Protein AF-A0A4Q5SHJ2-F1 (afdb_monomer)

Secondary structure (DSSP, 8-state):
-----------------------S----TTSSHHHHHHHIIIIIHHHHHHTT--HHHHHHHGGG----HHHHHHHHT-TTSS-PPPPPSHHHHHHHS-HHHHT-

Solvent-accessible surface area (backbone atoms only — not comparable to full-atom values): 7149 Å² total; per-residue (Å²): 136,84,83,90,84,88,85,82,89,76,89,73,90,73,81,92,78,86,92,82,87,82,85,82,71,78,75,72,76,44,85,44,54,69,34,32,56,52,41,53,71,41,67,49,42,58,49,39,47,76,75,65,49,52,67,70,56,49,70,66,47,57,82,74,64,73,71,56,70,66,59,56,52,55,58,74,66,45,87,77,84,58,94,67,80,83,75,76,60,67,72,55,46,60,76,67,72,35,71,78,65,72,76,109

pLDDT: mean 79.84, std 21.02, range [37.5, 98.62]

Foldseek 3Di:
DDDDDDDDDDDDDPDDDDPPPDPPDPPPQQPAFVSLLVCLVPVVLVVCVVVPNDPVNSVVPSVVDTRDVVVVVVVVVDPPPDPDDDDDCPVVCPVQVDPVNVVD

Radius of gyration: 30.18 Å; Cα contacts (8 Å, |Δi|>4): 29; chains: 1; bounding box: 35×101×58 Å

Structure (mmCIF, N/CA/C/O backbone):
data_AF-A0A4Q5SHJ2-F1
#
_entry.id   AF-A0A4Q5SHJ2-F1
#
loop_
_atom_site.group_PDB
_atom_site.id
_atom_site.type_symbol
_atom_site.label_atom_id
_atom_site.label_alt_id
_atom_site.label_comp_id
_atom_site.label_asym_id
_atom_site.label_entity_id
_atom_site.label_seq_id
_atom_site.pdbx_PDB_ins_code
_atom_site.Cartn_x
_atom_site.Cartn_y
_atom_site.Cartn_z
_atom_site.occupancy
_atom_site.B_iso_or_equiv
_atom_site.auth_seq_id
_atom_site.auth_comp_id
_atom_site.auth_asym_id
_atom_site.auth_atom_id
_atom_site.pdbx_PDB_model_num
ATOM 1 N N . MET A 1 1 ? 0.780 70.502 31.469 1.00 39.50 1 MET A N 1
ATOM 2 C CA . MET A 1 1 ? -0.110 71.621 31.089 1.00 39.50 1 MET A CA 1
ATOM 3 C C . MET A 1 1 ? 0.115 71.916 29.608 1.00 39.50 1 MET A C 1
ATOM 5 O O . MET A 1 1 ? 1.257 72.163 29.258 1.00 39.50 1 MET A O 1
ATOM 9 N N . ARG A 1 2 ? -0.959 71.889 28.793 1.00 42.91 2 ARG A N 1
ATOM 10 C CA . ARG A 1 2 ? -1.054 72.279 27.358 1.00 42.91 2 ARG A CA 1
ATOM 11 C C . ARG A 1 2 ? -0.483 71.248 26.356 1.00 42.91 2 ARG A C 1
ATOM 13 O O . ARG A 1 2 ? 0.720 71.084 26.254 1.00 42.91 2 ARG A O 1
ATOM 20 N N . SER A 1 3 ? -1.330 70.373 25.794 1.00 37.50 3 SER A N 1
ATOM 21 C CA . SER A 1 3 ? -2.214 70.565 24.608 1.00 37.50 3 SER A CA 1
ATOM 22 C C . SER A 1 3 ? -1.425 70.440 23.297 1.00 37.50 3 SER A C 1
ATOM 24 O O . SER A 1 3 ? -0.620 71.306 22.991 1.00 37.50 3 SER A O 1
ATOM 26 N N . PHE A 1 4 ? -1.493 69.311 22.585 1.00 49.59 4 PHE A N 1
ATOM 27 C CA . PHE A 1 4 ? -2.494 68.950 21.559 1.00 49.59 4 PHE A CA 1
ATOM 28 C C . PHE A 1 4 ? -2.580 69.953 20.400 1.00 49.59 4 PHE A C 1
ATOM 30 O O . PHE A 1 4 ? -3.081 71.062 20.588 1.00 49.59 4 PHE A O 1
ATOM 37 N N . LYS A 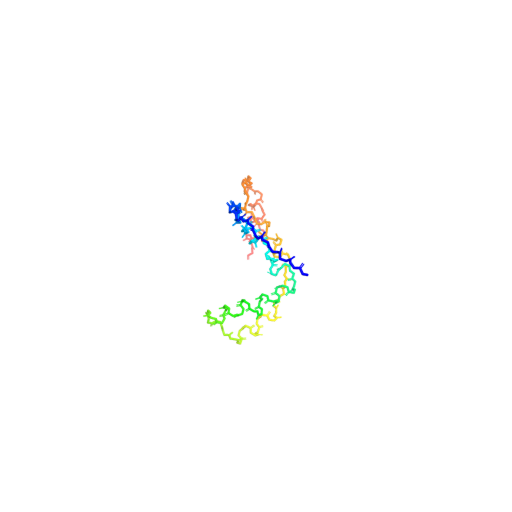1 5 ? -2.175 69.511 19.199 1.00 39.72 5 LYS A N 1
ATOM 38 C CA . LYS A 1 5 ? -2.918 69.719 17.945 1.00 39.72 5 LYS A CA 1
ATOM 39 C C . LYS A 1 5 ? -2.410 68.781 16.839 1.00 39.72 5 LYS A C 1
ATOM 41 O O . LYS A 1 5 ? -1.281 68.873 16.377 1.00 39.72 5 LYS A O 1
ATOM 46 N N . SER A 1 6 ? -3.304 67.865 16.471 1.00 42.38 6 SER A N 1
ATOM 47 C CA . SER A 1 6 ? -3.306 67.003 15.285 1.00 42.38 6 SER A CA 1
ATOM 48 C C . SER A 1 6 ? -3.148 67.802 13.992 1.00 42.38 6 SER A C 1
ATOM 50 O O . SER A 1 6 ? -3.667 68.918 13.922 1.00 42.38 6 SER A O 1
ATOM 52 N N . SER A 1 7 ? -2.558 67.198 12.951 1.00 40.03 7 SER A N 1
ATOM 53 C CA . SER A 1 7 ? -3.120 67.320 11.601 1.00 40.03 7 SER A CA 1
ATOM 54 C C . SER A 1 7 ? -2.543 66.341 10.574 1.00 40.03 7 SER A C 1
ATOM 56 O O . SER A 1 7 ? -1.358 66.343 10.269 1.00 40.03 7 SER A O 1
ATOM 58 N N . ILE A 1 8 ? -3.493 65.636 9.956 1.00 54.88 8 ILE A N 1
ATOM 59 C CA . ILE A 1 8 ? -3.557 65.268 8.536 1.00 54.88 8 ILE A CA 1
ATOM 60 C C . ILE A 1 8 ? -3.034 63.878 8.151 1.00 54.88 8 ILE A C 1
ATOM 62 O O . ILE A 1 8 ? -1.864 63.609 7.898 1.00 54.88 8 ILE A O 1
ATOM 66 N N . ARG A 1 9 ? -4.047 63.021 8.007 1.00 47.31 9 ARG A N 1
ATOM 67 C CA . ARG A 1 9 ? -4.119 61.802 7.210 1.00 47.31 9 ARG A CA 1
ATOM 68 C C . ARG A 1 9 ? -3.468 61.988 5.835 1.00 47.31 9 ARG A C 1
ATOM 70 O O . ARG A 1 9 ? -3.915 62.823 5.052 1.00 47.31 9 ARG A O 1
ATOM 77 N N . ARG A 1 10 ? -2.528 61.110 5.493 1.00 45.91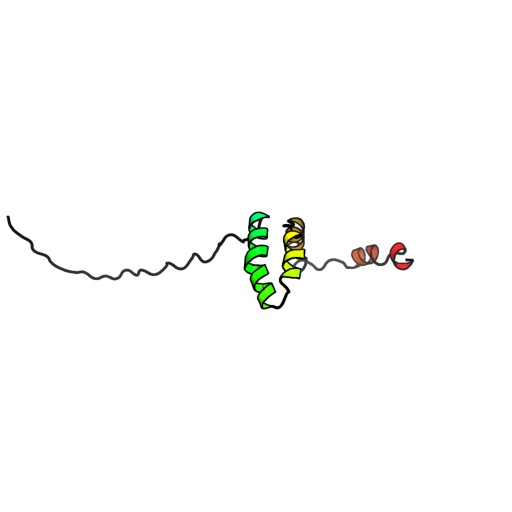 10 ARG A N 1
ATOM 78 C CA . ARG A 1 10 ? -2.276 60.714 4.104 1.00 45.91 10 ARG A CA 1
ATOM 79 C C . ARG A 1 10 ? -2.463 59.209 3.996 1.00 45.91 10 ARG A C 1
ATOM 81 O O . ARG A 1 10 ? -1.596 58.425 4.357 1.00 45.91 10 ARG A O 1
ATOM 88 N N . PHE A 1 11 ? -3.654 58.847 3.533 1.00 46.44 11 PHE A N 1
ATOM 89 C CA . PHE A 1 11 ? -3.912 57.582 2.865 1.00 46.44 11 PHE A CA 1
ATOM 90 C C . PHE A 1 11 ? -3.012 57.516 1.630 1.00 46.44 11 PHE A C 1
ATOM 92 O O . PHE A 1 11 ? -3.223 58.273 0.687 1.00 46.44 11 PHE A O 1
ATOM 99 N N . VAL A 1 12 ? -2.048 56.603 1.624 1.00 46.75 12 VAL A N 1
ATOM 100 C CA . VAL A 1 12 ? -1.645 55.919 0.395 1.00 46.75 12 VAL A CA 1
ATOM 101 C C . VAL A 1 12 ? -1.596 54.441 0.740 1.00 46.75 12 VAL A C 1
ATOM 103 O O . VAL A 1 12 ? -0.710 53.966 1.445 1.00 46.75 12 VAL A O 1
ATOM 106 N N . LEU A 1 13 ? -2.644 53.760 0.286 1.00 45.53 13 LEU A N 1
ATOM 107 C CA . LEU A 1 13 ? -2.731 52.319 0.139 1.00 45.53 13 LEU A CA 1
ATOM 108 C C . LEU A 1 13 ? -1.493 51.826 -0.620 1.00 45.53 13 LEU A C 1
ATOM 110 O O . LEU A 1 13 ? -1.373 52.062 -1.819 1.00 45.53 13 LEU A O 1
ATOM 114 N N . VAL A 1 14 ? -0.592 51.134 0.070 1.00 46.56 14 VAL A N 1
ATOM 115 C CA . VAL A 1 14 ? 0.371 50.232 -0.567 1.00 46.56 14 VAL A CA 1
ATOM 116 C C . VAL A 1 14 ? -0.096 48.829 -0.212 1.00 46.56 14 VAL A C 1
ATOM 118 O O . VAL A 1 14 ? -0.235 48.486 0.961 1.00 46.56 14 VAL A O 1
ATOM 121 N N . GLY A 1 15 ? -0.479 48.091 -1.251 1.00 41.50 15 GLY A N 1
ATOM 122 C CA . GLY A 1 15 ? -1.310 46.899 -1.177 1.00 41.50 15 GLY A CA 1
ATOM 123 C C . GLY A 1 15 ? -0.734 45.792 -0.302 1.00 41.50 15 GLY A C 1
ATOM 124 O O . GLY A 1 15 ? 0.301 45.204 -0.599 1.00 41.50 15 GLY A O 1
ATOM 125 N N . THR A 1 16 ? -1.483 45.447 0.737 1.00 51.88 16 THR A N 1
ATOM 126 C CA . THR A 1 16 ? -1.459 44.132 1.373 1.00 51.88 16 THR A CA 1
ATOM 127 C C . THR A 1 16 ? -2.111 43.119 0.439 1.00 51.88 16 THR A C 1
ATOM 129 O O . THR A 1 16 ? -3.326 42.947 0.477 1.00 51.88 16 THR A O 1
ATOM 132 N N . ALA A 1 17 ? -1.325 42.464 -0.412 1.00 49.47 17 ALA A N 1
ATOM 133 C CA . ALA A 1 17 ? -1.739 41.236 -1.087 1.00 49.47 17 ALA A CA 1
ATOM 134 C C . ALA A 1 17 ? -0.528 40.529 -1.705 1.00 49.47 17 ALA A C 1
ATOM 136 O O . ALA A 1 17 ? -0.251 40.752 -2.871 1.00 49.47 17 ALA A O 1
ATOM 137 N N . VAL A 1 18 ? 0.168 39.690 -0.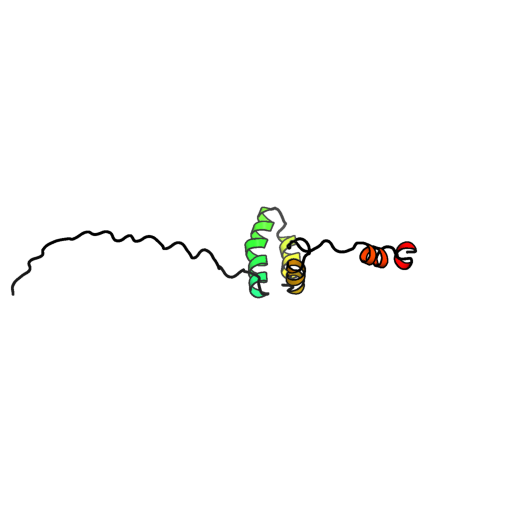928 1.00 49.25 18 VAL A N 1
ATOM 138 C CA . VAL A 1 18 ? 0.505 38.298 -1.298 1.00 49.25 18 VAL A CA 1
ATOM 139 C C . VAL A 1 18 ? 0.801 37.548 0.010 1.00 49.25 18 VAL A C 1
ATOM 141 O O . VAL A 1 18 ? 1.939 37.464 0.457 1.00 49.25 18 VAL A O 1
ATOM 144 N N . LEU A 1 19 ? -0.236 37.002 0.645 1.00 49.50 19 LEU A N 1
ATOM 145 C CA . LEU A 1 19 ? -0.096 35.883 1.580 1.00 49.50 19 LEU A CA 1
ATOM 146 C C . LEU A 1 19 ? -0.883 34.715 0.982 1.00 49.50 19 LEU A C 1
ATOM 148 O O . LEU A 1 19 ? -2.016 34.455 1.367 1.00 49.50 19 LEU A O 1
ATOM 152 N N . ALA A 1 20 ? -0.322 34.086 -0.050 1.00 52.00 20 ALA A N 1
ATOM 153 C CA . ALA A 1 20 ? -0.925 32.920 -0.693 1.00 52.00 20 ALA A CA 1
ATOM 154 C C . ALA A 1 20 ? 0.131 32.048 -1.391 1.00 52.00 20 ALA A C 1
ATOM 156 O O . ALA A 1 20 ? -0.016 31.704 -2.556 1.00 52.00 20 ALA A O 1
ATOM 157 N N . VAL A 1 21 ? 1.212 31.691 -0.691 1.00 50.44 21 VAL A N 1
ATOM 158 C CA . VAL A 1 21 ? 2.087 30.576 -1.100 1.00 50.44 21 VAL A CA 1
ATOM 159 C C . VAL A 1 21 ? 2.520 29.816 0.152 1.00 50.44 21 VAL A C 1
ATOM 161 O O . VAL A 1 21 ? 3.628 29.979 0.645 1.00 50.44 21 VAL A O 1
ATOM 164 N N . ALA A 1 22 ? 1.613 29.019 0.715 1.00 48.88 22 ALA A N 1
ATOM 165 C CA . ALA A 1 22 ? 1.950 28.035 1.748 1.00 48.88 22 ALA A CA 1
ATOM 166 C C . ALA A 1 22 ? 0.990 26.829 1.729 1.00 48.88 22 ALA A C 1
ATOM 168 O O . ALA A 1 22 ? 0.619 26.314 2.776 1.00 48.88 22 ALA A O 1
ATOM 169 N N . ILE A 1 23 ? 0.561 26.379 0.541 1.00 51.94 23 ILE A N 1
ATOM 170 C CA . ILE A 1 23 ? -0.154 25.089 0.393 1.00 51.94 23 ILE A CA 1
ATOM 171 C C . ILE A 1 23 ? 0.817 23.964 -0.035 1.00 51.94 23 ILE A C 1
ATOM 173 O O . ILE A 1 23 ? 0.432 22.812 -0.188 1.00 51.94 23 ILE A O 1
ATOM 177 N N . GLY A 1 24 ? 2.108 24.261 -0.208 1.00 49.91 24 GLY A N 1
ATOM 178 C CA . GLY A 1 24 ? 3.118 23.264 -0.562 1.00 49.91 24 GLY A CA 1
ATOM 179 C C . GLY A 1 24 ? 3.872 22.774 0.666 1.00 49.91 24 GLY A C 1
ATOM 180 O O . GLY A 1 24 ? 4.850 23.405 1.051 1.00 4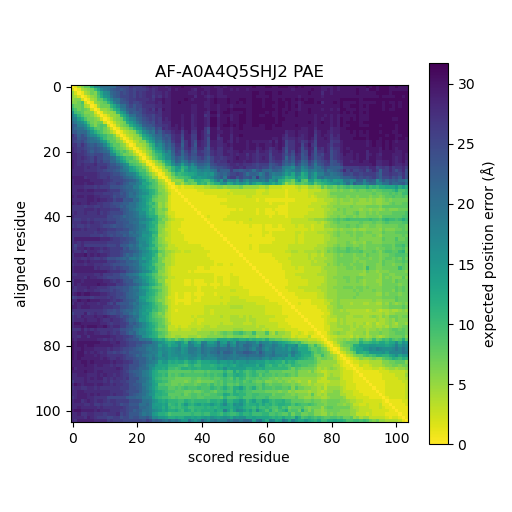9.91 24 GLY A O 1
ATOM 181 N N . GLY A 1 25 ? 3.446 21.656 1.257 1.00 50.97 25 GLY A N 1
ATOM 182 C CA . GLY A 1 25 ? 4.293 20.913 2.197 1.00 50.97 25 GLY A CA 1
ATOM 183 C C . GLY A 1 25 ? 3.709 20.656 3.579 1.00 50.97 25 GLY A C 1
ATOM 184 O O . GLY A 1 25 ? 4.455 20.690 4.555 1.00 50.97 25 GLY A O 1
ATOM 185 N N . ALA A 1 26 ? 2.418 20.321 3.693 1.00 56.78 26 ALA A N 1
ATOM 186 C CA . ALA A 1 26 ? 2.076 19.413 4.787 1.00 56.78 26 ALA A CA 1
ATOM 187 C C . ALA A 1 26 ? 2.991 18.180 4.630 1.00 56.78 26 ALA A C 1
ATOM 189 O O . ALA A 1 26 ? 3.086 17.667 3.507 1.00 56.78 26 ALA A O 1
ATOM 190 N N . PRO A 1 27 ? 3.728 17.755 5.675 1.00 54.56 27 PRO A N 1
ATOM 191 C CA . PRO A 1 27 ? 4.584 16.584 5.564 1.00 54.56 27 PRO A CA 1
ATOM 192 C C . PRO A 1 27 ? 3.715 15.435 5.069 1.00 54.56 27 PRO A C 1
ATOM 194 O O . PRO A 1 27 ? 2.609 15.240 5.577 1.00 54.56 27 PRO A O 1
ATOM 197 N N . ALA A 1 28 ? 4.174 14.727 4.037 1.00 60.25 28 ALA A N 1
ATOM 198 C CA . ALA A 1 28 ? 3.468 13.553 3.558 1.00 60.25 28 ALA A CA 1
ATOM 199 C C . ALA A 1 28 ? 3.308 12.597 4.749 1.00 60.25 28 ALA A C 1
ATOM 201 O O . ALA A 1 28 ? 4.280 12.055 5.274 1.00 60.25 28 ALA A O 1
ATOM 202 N N . VAL A 1 29 ? 2.079 12.470 5.238 1.00 59.09 29 VAL A N 1
ATOM 203 C CA . VAL A 1 29 ? 1.765 11.594 6.362 1.00 59.09 29 VAL A CA 1
ATOM 204 C C . VAL A 1 29 ? 1.884 10.173 5.816 1.00 59.09 29 VAL A C 1
ATOM 206 O O . VAL A 1 29 ? 1.324 9.893 4.759 1.00 59.09 29 VAL A O 1
ATOM 209 N N . ALA A 1 30 ? 2.660 9.324 6.494 1.00 63.75 30 ALA A N 1
ATOM 210 C CA . ALA A 1 30 ? 3.089 7.984 6.057 1.00 63.75 30 ALA A CA 1
ATOM 211 C C . ALA A 1 30 ? 4.374 7.882 5.207 1.00 63.75 30 ALA A C 1
ATOM 213 O O . ALA A 1 30 ? 4.502 6.955 4.413 1.00 63.75 30 ALA A O 1
ATOM 214 N N . GLN A 1 31 ? 5.360 8.773 5.380 1.00 76.88 31 GLN A N 1
ATOM 215 C CA . GLN A 1 31 ? 6.741 8.500 4.910 1.00 76.88 31 GLN A CA 1
ATOM 216 C C . GLN A 1 31 ? 7.557 7.627 5.883 1.00 76.88 31 GLN A C 1
ATOM 218 O O . GLN A 1 31 ? 8.700 7.272 5.597 1.00 76.88 31 GLN A O 1
ATOM 223 N N . ASP A 1 32 ? 6.978 7.295 7.032 1.00 87.50 32 ASP A N 1
ATOM 224 C CA . ASP A 1 32 ? 7.542 6.424 8.053 1.00 87.50 32 ASP A CA 1
ATOM 225 C C . ASP A 1 32 ? 6.425 5.613 8.732 1.00 87.50 32 ASP A C 1
ATOM 227 O O . ASP A 1 32 ? 5.231 5.821 8.483 1.00 87.50 32 ASP A O 1
ATOM 231 N N . GLU A 1 33 ? 6.815 4.672 9.594 1.00 94.25 33 GLU A N 1
ATOM 232 C CA . GLU A 1 33 ? 5.882 3.795 10.308 1.00 94.25 33 GLU A CA 1
ATOM 233 C C . GLU A 1 33 ? 4.865 4.585 11.148 1.00 94.25 33 GLU A C 1
ATOM 235 O O . GLU A 1 33 ? 3.677 4.276 11.130 1.00 94.25 33 GLU A O 1
ATOM 240 N N . ALA A 1 34 ? 5.288 5.640 11.849 1.00 93.81 34 ALA A N 1
ATOM 241 C CA . ALA A 1 34 ? 4.402 6.408 12.724 1.00 93.81 34 ALA A CA 1
ATOM 242 C C . ALA A 1 34 ? 3.313 7.151 11.931 1.00 93.81 34 ALA A C 1
ATOM 244 O O . ALA A 1 34 ? 2.130 7.127 12.294 1.00 93.81 34 ALA A O 1
ATOM 245 N N . GLY A 1 35 ? 3.694 7.777 10.817 1.00 92.81 35 GLY A N 1
ATOM 246 C CA . GLY A 1 35 ? 2.760 8.413 9.900 1.00 92.81 35 GLY A CA 1
ATOM 247 C C . GLY A 1 35 ? 1.823 7.401 9.241 1.00 92.81 35 GLY A C 1
ATOM 248 O O . GLY A 1 35 ? 0.634 7.680 9.091 1.00 92.81 35 GLY A O 1
ATOM 249 N N . PHE A 1 36 ? 2.332 6.213 8.902 1.00 95.88 36 PHE A N 1
ATOM 250 C CA . PHE A 1 36 ? 1.534 5.133 8.327 1.00 95.88 36 PHE A CA 1
ATOM 251 C C . PHE A 1 36 ? 0.472 4.641 9.310 1.00 95.88 36 PHE A C 1
ATOM 253 O O . PHE A 1 36 ? -0.709 4.618 8.967 1.00 95.88 36 PHE A O 1
ATOM 260 N N . GLN A 1 37 ? 0.858 4.359 10.556 1.00 96.31 37 GLN A N 1
ATOM 261 C CA . GLN A 1 37 ? -0.074 3.942 11.604 1.00 96.31 37 GLN A CA 1
ATOM 262 C C . GLN A 1 37 ? -1.133 5.010 11.895 1.00 96.31 37 GLN A C 1
ATOM 264 O O . GLN A 1 37 ? -2.308 4.687 12.076 1.00 96.31 37 GLN A O 1
ATOM 269 N N . THR A 1 38 ? -0.751 6.289 11.876 1.00 96.12 38 THR A N 1
ATOM 270 C CA . THR A 1 38 ? -1.698 7.406 12.021 1.00 96.12 38 THR A CA 1
ATOM 271 C C . THR A 1 38 ? -2.714 7.427 10.876 1.00 96.12 38 THR A C 1
ATOM 273 O O . THR A 1 38 ? -3.916 7.569 11.107 1.00 96.12 38 THR A O 1
ATOM 276 N N . TYR A 1 39 ? -2.248 7.249 9.638 1.00 95.75 39 TYR A N 1
ATOM 277 C CA . TYR A 1 39 ? -3.099 7.235 8.453 1.00 95.75 39 TYR A CA 1
ATOM 278 C C . TYR A 1 39 ? -4.079 6.052 8.442 1.00 95.75 39 TYR A C 1
ATOM 280 O O . TYR A 1 39 ? -5.277 6.253 8.212 1.00 95.75 39 TYR A O 1
ATOM 288 N N . ILE A 1 40 ? -3.603 4.829 8.710 1.00 96.81 40 ILE A N 1
ATOM 289 C CA . ILE A 1 40 ? -4.458 3.641 8.601 1.00 96.81 40 ILE A CA 1
ATOM 290 C C . ILE A 1 40 ? -5.511 3.572 9.710 1.00 96.81 40 ILE A C 1
ATOM 292 O O . ILE A 1 40 ? -6.631 3.141 9.450 1.00 96.81 40 ILE A O 1
ATOM 296 N N . ASN A 1 41 ? -5.187 4.028 10.925 1.00 96.56 41 ASN A N 1
ATOM 297 C CA . ASN A 1 41 ? -6.099 3.960 12.069 1.00 96.56 41 ASN A CA 1
ATOM 298 C C . ASN A 1 41 ? -7.078 5.142 12.148 1.00 96.56 41 ASN A C 1
ATOM 300 O O . ASN A 1 41 ? -8.093 5.029 12.833 1.00 96.56 41 ASN A O 1
ATOM 304 N N . GLY A 1 42 ? -6.799 6.248 11.452 1.00 96.38 42 GLY A N 1
ATOM 305 C CA . GLY A 1 42 ? -7.692 7.403 11.357 1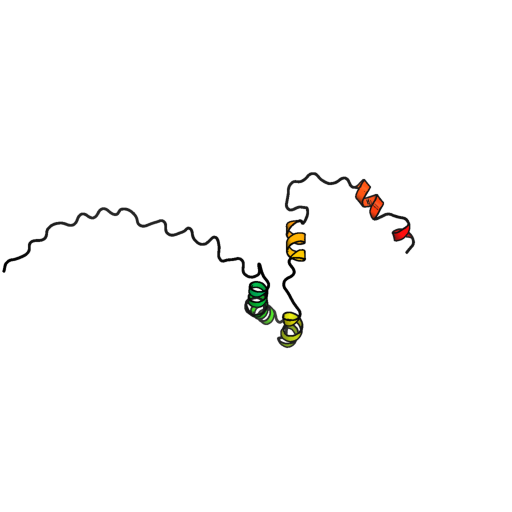.00 96.38 42 GLY A CA 1
ATOM 306 C C . GLY A 1 42 ? -8.348 7.501 9.974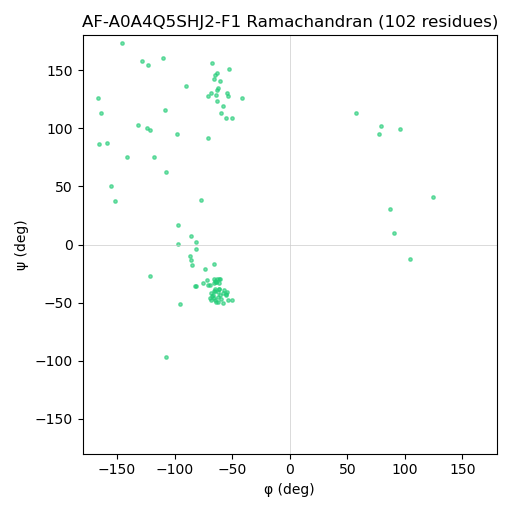 1.00 96.38 42 GLY A C 1
ATOM 307 O O . GLY A 1 42 ? -9.342 6.809 9.734 1.00 96.38 42 GLY A O 1
ATOM 308 N N . PRO A 1 43 ? -7.803 8.320 9.049 1.00 96.94 43 PRO A N 1
ATOM 309 C CA . PRO A 1 43 ? -8.442 8.631 7.768 1.00 96.94 43 PRO A CA 1
ATOM 310 C C . PRO A 1 43 ? -8.915 7.413 6.964 1.00 96.94 43 PRO A C 1
ATOM 312 O O . PRO A 1 43 ? -10.055 7.387 6.496 1.00 96.94 43 PRO A O 1
ATOM 315 N N . LEU A 1 44 ? -8.063 6.391 6.813 1.00 97.12 44 LEU A N 1
ATOM 316 C CA . LEU A 1 44 ? -8.398 5.203 6.023 1.00 97.12 44 LEU A CA 1
ATOM 317 C C . LEU A 1 44 ? -9.506 4.381 6.684 1.00 97.12 44 LEU A C 1
ATOM 319 O O . LEU A 1 44 ? -10.442 3.952 6.011 1.00 97.12 44 LEU A O 1
ATOM 323 N N . ARG A 1 45 ? -9.415 4.167 8.001 1.00 98.38 45 ARG A N 1
ATOM 324 C CA . ARG A 1 45 ? -10.423 3.427 8.763 1.00 98.38 45 ARG A CA 1
ATOM 325 C C . ARG A 1 45 ? -11.792 4.095 8.656 1.00 98.38 45 ARG A C 1
ATOM 327 O O . ARG A 1 45 ? -12.780 3.418 8.377 1.00 98.38 45 ARG A O 1
ATOM 334 N N . GLU A 1 46 ? -11.854 5.411 8.845 1.00 98.44 46 GLU A N 1
ATOM 335 C CA . GLU A 1 46 ? -13.096 6.185 8.729 1.00 98.44 46 GLU A CA 1
ATOM 336 C C . GLU A 1 46 ? -13.686 6.123 7.319 1.00 98.44 46 GLU A C 1
ATOM 338 O O . GLU A 1 46 ? -14.900 5.992 7.150 1.00 98.44 46 GLU A O 1
ATOM 343 N N . GLN A 1 47 ? -12.839 6.198 6.291 1.00 98.44 47 GLN A N 1
ATOM 344 C CA . GLN A 1 47 ? -13.270 6.025 4.910 1.00 98.44 47 GLN A CA 1
ATOM 345 C C . GLN A 1 47 ? -13.837 4.622 4.665 1.00 98.44 47 GLN A C 1
ATOM 347 O O . GLN A 1 47 ? -14.955 4.505 4.170 1.00 98.44 47 GLN A O 1
ATOM 352 N N . ALA A 1 48 ? -13.124 3.571 5.069 1.00 98.50 48 ALA A N 1
ATOM 353 C CA . ALA A 1 48 ? -13.546 2.192 4.853 1.00 98.50 48 ALA A CA 1
ATOM 354 C C . ALA A 1 48 ? -14.883 1.869 5.544 1.00 98.50 48 ALA A C 1
ATOM 356 O O . ALA A 1 48 ? -15.731 1.195 4.962 1.00 98.50 48 ALA A O 1
ATOM 357 N N . LEU A 1 49 ? -15.113 2.398 6.754 1.00 98.62 49 LEU A N 1
ATOM 358 C CA . LEU A 1 49 ? -16.405 2.276 7.441 1.00 98.62 49 LEU A CA 1
ATOM 359 C C . LEU A 1 49 ? -17.545 2.924 6.639 1.00 98.62 49 LEU A C 1
ATOM 361 O O . LEU A 1 49 ? -18.610 2.324 6.503 1.00 98.62 49 LEU A O 1
ATOM 365 N N . ARG A 1 50 ? -17.330 4.125 6.078 1.00 98.62 50 ARG A N 1
ATOM 366 C CA . ARG A 1 50 ? -18.326 4.808 5.224 1.00 98.62 50 ARG A CA 1
ATOM 367 C C . ARG A 1 50 ? -18.602 4.056 3.925 1.00 98.62 50 ARG A C 1
ATOM 369 O O . ARG A 1 50 ? -19.719 4.109 3.424 1.00 98.62 50 ARG A O 1
ATOM 376 N N . GLU A 1 51 ? -17.603 3.353 3.404 1.00 98.50 51 GLU A N 1
ATOM 377 C CA . GLU A 1 51 ? -17.716 2.503 2.215 1.00 98.50 51 GLU A CA 1
ATOM 378 C C . GLU A 1 51 ? -18.312 1.115 2.521 1.00 98.50 51 GLU A C 1
ATOM 380 O O . GLU A 1 51 ? -18.484 0.297 1.620 1.00 98.50 51 GLU A O 1
ATOM 385 N N . GLY A 1 52 ? -18.690 0.852 3.779 1.00 98.56 52 GLY A N 1
ATOM 386 C CA . GLY A 1 52 ? -19.409 -0.357 4.183 1.00 98.56 52 GLY A CA 1
ATOM 387 C C . GLY A 1 52 ? -18.517 -1.524 4.607 1.00 98.56 52 GLY A C 1
ATOM 388 O O . GLY A 1 52 ? -19.019 -2.631 4.814 1.00 98.56 52 GLY A O 1
ATOM 389 N N . VAL A 1 53 ? -17.209 -1.312 4.781 1.00 98.56 53 VAL A N 1
ATOM 390 C CA . VAL A 1 53 ? -16.329 -2.327 5.373 1.00 98.56 53 VAL A CA 1
ATOM 391 C C . VAL A 1 53 ? -16.686 -2.502 6.848 1.00 98.56 53 VAL A C 1
ATOM 393 O O . VAL A 1 53 ? -16.782 -1.534 7.602 1.00 98.56 53 VAL A O 1
ATOM 396 N N . SER A 1 54 ? -16.879 -3.749 7.286 1.00 98.62 54 SER A N 1
ATOM 397 C CA . SER A 1 54 ? -17.262 -4.019 8.674 1.00 98.62 54 SER A CA 1
ATOM 398 C C . SER A 1 54 ? -16.146 -3.638 9.653 1.00 98.62 54 SER A C 1
ATOM 400 O O . SER A 1 54 ? -14.969 -3.907 9.398 1.00 98.62 54 SER A O 1
ATOM 402 N N . ALA A 1 55 ? -16.515 -3.095 10.818 1.00 98.44 55 ALA A N 1
ATOM 403 C CA . ALA A 1 55 ? -15.558 -2.798 11.886 1.00 98.44 55 ALA A CA 1
ATOM 404 C C . ALA A 1 55 ? -14.737 -4.039 12.272 1.00 98.44 55 ALA A C 1
ATOM 406 O O . ALA A 1 55 ? -13.520 -3.958 12.381 1.00 98.44 55 ALA A O 1
ATOM 407 N N . ARG A 1 56 ? -15.386 -5.213 12.334 1.00 98.56 56 ARG A N 1
ATOM 408 C CA . ARG A 1 56 ? -14.726 -6.502 12.585 1.00 98.56 56 ARG A CA 1
ATOM 409 C C . ARG A 1 56 ? -13.597 -6.784 11.590 1.00 98.56 56 ARG A C 1
ATOM 411 O O . ARG A 1 56 ? -12.549 -7.278 11.990 1.00 98.56 56 ARG A O 1
ATOM 418 N N . THR A 1 57 ? -13.811 -6.509 10.304 1.00 98.44 57 THR A N 1
ATOM 419 C CA . THR A 1 57 ? -12.781 -6.695 9.273 1.00 98.44 57 THR A CA 1
ATOM 420 C C . THR A 1 57 ? -11.615 -5.741 9.503 1.00 98.44 57 THR A C 1
ATOM 422 O O . THR A 1 57 ? -10.464 -6.164 9.463 1.00 98.44 57 THR A 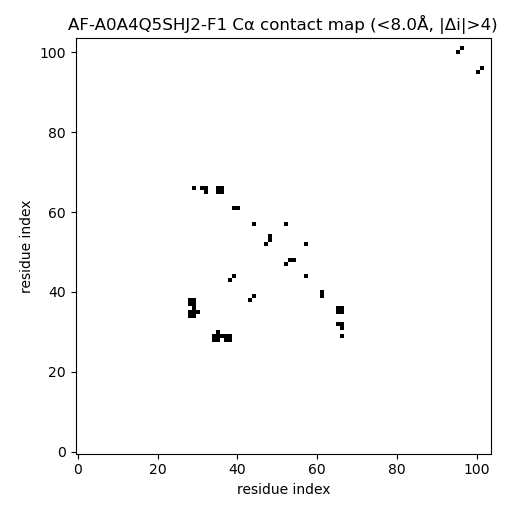O 1
ATOM 425 N N . LEU A 1 58 ? -11.900 -4.469 9.780 1.00 98.50 58 LEU A N 1
ATOM 426 C CA . LEU A 1 58 ? -10.863 -3.461 10.010 1.00 98.50 58 LEU A CA 1
ATOM 427 C C . LEU A 1 58 ? -10.045 -3.767 11.268 1.00 98.50 58 LEU A C 1
ATOM 429 O O . LEU A 1 58 ? -8.824 -3.657 11.236 1.00 98.50 58 LEU A O 1
ATOM 433 N N . ASP A 1 59 ? -10.698 -4.222 12.336 1.00 98.19 59 ASP A N 1
ATOM 434 C CA . ASP A 1 59 ? -10.054 -4.628 13.590 1.00 98.19 59 ASP A CA 1
ATOM 435 C C . ASP A 1 59 ? -9.164 -5.863 13.421 1.00 98.19 59 ASP A C 1
ATOM 437 O O . ASP A 1 59 ? -8.171 -6.008 14.127 1.00 98.19 59 ASP A O 1
ATOM 441 N N . ALA A 1 60 ? -9.495 -6.748 12.478 1.00 98.31 60 ALA A N 1
ATOM 442 C CA . ALA A 1 60 ? -8.686 -7.923 12.175 1.00 98.31 60 ALA A CA 1
ATOM 443 C C . ALA A 1 60 ? -7.497 -7.608 11.253 1.00 98.31 60 ALA A C 1
ATOM 445 O O . ALA A 1 60 ? -6.442 -8.222 11.386 1.00 98.31 60 ALA A O 1
ATOM 446 N N . VAL A 1 61 ? -7.670 -6.687 10.299 1.00 98.38 61 VAL A N 1
ATOM 447 C CA . VAL A 1 61 ? -6.697 -6.463 9.220 1.00 98.38 61 VAL A CA 1
ATOM 448 C C . VAL A 1 61 ? -5.734 -5.330 9.541 1.00 98.38 61 VAL A C 1
ATOM 450 O O . VAL A 1 61 ? -4.528 -5.536 9.444 1.00 98.38 61 VAL A O 1
ATOM 453 N N . LEU A 1 62 ? -6.224 -4.148 9.926 1.00 97.94 62 LEU A N 1
ATOM 454 C CA . LEU A 1 62 ? -5.372 -2.961 10.070 1.00 97.94 62 LEU A CA 1
ATOM 455 C C . LEU A 1 62 ? -4.193 -3.161 11.043 1.00 97.94 62 LEU A C 1
ATOM 457 O O . LEU A 1 62 ? -3.090 -2.758 10.681 1.00 97.94 62 LEU A O 1
ATOM 461 N N . PRO A 1 63 ? -4.343 -3.855 12.193 1.00 97.00 63 PRO A N 1
ATOM 462 C CA . PRO A 1 63 ? -3.218 -4.097 13.103 1.00 97.00 63 PRO A CA 1
ATOM 463 C C . PRO A 1 63 ? -2.109 -4.991 12.529 1.00 97.00 63 PRO A C 1
ATOM 465 O O . PRO A 1 63 ? -1.019 -5.044 13.088 1.00 97.00 63 PRO A O 1
ATOM 468 N N . SER A 1 64 ? -2.387 -5.726 11.445 1.00 96.88 64 SER A N 1
ATOM 469 C CA . SER A 1 64 ? -1.405 -6.585 10.766 1.00 96.88 64 SER A CA 1
ATOM 470 C C . SER A 1 64 ? -0.573 -5.845 9.716 1.00 96.88 64 SER A C 1
ATOM 472 O O . SER A 1 64 ? 0.388 -6.405 9.192 1.00 96.88 64 SER A O 1
ATOM 474 N N . LEU A 1 65 ? -0.940 -4.602 9.391 1.00 97.00 65 LEU A N 1
ATOM 475 C CA . LEU A 1 65 ? -0.274 -3.812 8.367 1.00 97.00 65 LEU A CA 1
ATOM 476 C C . LEU A 1 65 ? 0.859 -2.990 8.978 1.00 97.00 65 LEU A C 1
ATOM 478 O O . LEU A 1 65 ? 0.688 -2.326 10.000 1.00 97.00 65 LEU A O 1
ATOM 482 N N . THR A 1 66 ? 1.997 -2.979 8.293 1.00 96.12 66 THR A N 1
ATOM 483 C CA . THR A 1 66 ? 3.163 -2.160 8.632 1.00 96.12 66 THR A CA 1
ATOM 484 C C . THR A 1 66 ? 3.619 -1.385 7.410 1.00 96.12 66 THR A C 1
ATOM 486 O O . THR A 1 66 ? 3.366 -1.782 6.266 1.00 96.12 66 THR A O 1
ATOM 489 N N . TYR A 1 67 ? 4.343 -0.299 7.640 1.00 95.69 67 TYR A N 1
ATOM 490 C CA . TYR A 1 67 ? 4.992 0.428 6.567 1.00 95.69 67 TYR A CA 1
ATOM 491 C C . TYR A 1 67 ? 6.045 -0.462 5.889 1.00 95.69 67 TYR A C 1
ATOM 493 O O . TYR A 1 67 ? 6.853 -1.119 6.548 1.00 95.69 67 TYR A O 1
ATOM 501 N N . ASN A 1 68 ? 6.045 -0.491 4.553 1.00 95.69 68 ASN A N 1
ATOM 502 C CA . ASN A 1 68 ? 7.025 -1.241 3.772 1.00 95.69 68 ASN A CA 1
ATOM 503 C C . ASN A 1 68 ? 7.754 -0.308 2.790 1.00 95.69 68 ASN A C 1
ATOM 505 O O . ASN A 1 68 ? 7.222 -0.034 1.708 1.00 95.69 68 ASN A O 1
ATOM 509 N N . PRO A 1 69 ? 8.983 0.145 3.112 1.00 93.88 69 PRO A N 1
ATOM 510 C CA . PRO A 1 69 ? 9.728 1.057 2.244 1.00 93.88 69 PRO A CA 1
ATOM 511 C C . PRO A 1 69 ? 10.018 0.442 0.872 1.00 93.88 69 PRO A C 1
ATOM 513 O O . PRO A 1 69 ? 10.045 1.156 -0.129 1.00 93.88 69 PRO A O 1
ATOM 516 N N . ARG A 1 70 ? 10.148 -0.890 0.791 1.00 95.44 70 ARG A N 1
ATOM 517 C CA . ARG A 1 70 ? 10.452 -1.572 -0.467 1.00 95.44 70 ARG A CA 1
ATOM 518 C C . ARG A 1 70 ? 9.326 -1.441 -1.489 1.00 95.44 70 ARG A C 1
ATOM 520 O O . ARG A 1 70 ? 9.604 -1.362 -2.680 1.00 95.44 70 ARG A O 1
ATOM 527 N N . VAL A 1 71 ? 8.069 -1.401 -1.045 1.00 93.62 71 VAL A N 1
ATOM 528 C CA . VAL A 1 71 ? 6.918 -1.187 -1.940 1.00 93.62 71 VAL A CA 1
ATOM 529 C C . VAL A 1 71 ? 6.964 0.215 -2.545 1.00 93.62 71 VAL A C 1
ATOM 531 O O . VAL A 1 71 ? 6.728 0.366 -3.736 1.00 93.62 71 VAL A O 1
ATOM 534 N N . ILE A 1 72 ? 7.336 1.223 -1.753 1.00 90.06 72 ILE A N 1
ATOM 535 C CA . ILE A 1 72 ? 7.422 2.621 -2.203 1.00 90.06 72 ILE A CA 1
ATOM 536 C C . ILE A 1 72 ? 8.567 2.813 -3.195 1.00 90.06 72 ILE A C 1
ATOM 538 O O . ILE A 1 72 ? 8.404 3.504 -4.197 1.00 90.06 72 ILE A O 1
ATOM 542 N N . GLU A 1 73 ? 9.721 2.199 -2.938 1.00 90.94 73 GLU A N 1
ATOM 543 C CA . GLU A 1 73 ? 10.835 2.182 -3.892 1.00 90.94 73 GLU A CA 1
ATOM 544 C C . GLU A 1 73 ? 10.411 1.554 -5.223 1.00 90.94 73 GLU A C 1
ATOM 546 O O . GLU A 1 73 ? 10.580 2.159 -6.276 1.00 90.94 73 GLU A O 1
ATOM 551 N N . LEU A 1 74 ? 9.800 0.365 -5.171 1.00 93.19 74 LEU A N 1
ATO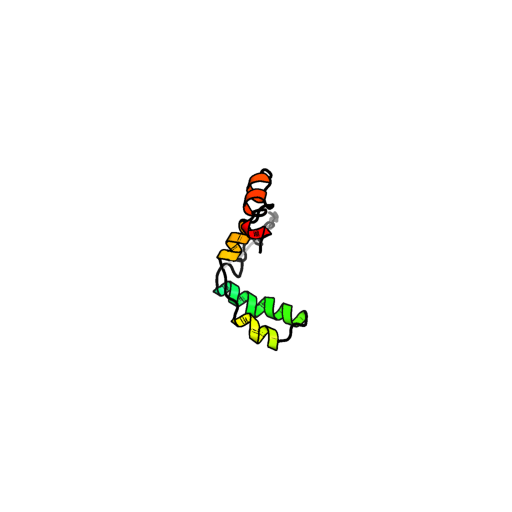M 552 C CA . LEU A 1 74 ? 9.361 -0.350 -6.368 1.00 93.19 74 LEU A CA 1
ATOM 553 C C . LEU A 1 74 ? 8.271 0.392 -7.150 1.00 93.19 74 LEU A C 1
ATOM 555 O O . LEU A 1 74 ? 8.221 0.250 -8.369 1.00 93.19 74 LEU A O 1
ATOM 559 N N . ASP A 1 75 ? 7.402 1.146 -6.474 1.00 89.94 75 ASP A N 1
ATOM 560 C CA . ASP A 1 75 ? 6.381 1.988 -7.107 1.00 89.94 75 ASP A CA 1
ATOM 561 C C . ASP A 1 75 ? 7.011 3.180 -7.844 1.00 89.94 75 ASP A C 1
ATOM 563 O O . ASP A 1 75 ? 6.725 3.421 -9.017 1.00 89.94 75 ASP A O 1
ATOM 567 N N . ARG A 1 76 ? 7.959 3.871 -7.197 1.00 88.25 76 ARG A N 1
ATOM 568 C CA . ARG A 1 76 ? 8.709 4.982 -7.810 1.00 88.25 76 ARG A CA 1
ATOM 569 C C . ARG A 1 76 ? 9.526 4.540 -9.022 1.00 88.25 76 ARG A C 1
ATOM 571 O O . ARG A 1 76 ? 9.661 5.308 -9.973 1.00 88.25 76 ARG A O 1
ATOM 578 N N . ASP A 1 77 ? 10.023 3.308 -8.995 1.00 85.62 77 ASP A N 1
ATOM 579 C CA . ASP A 1 77 ? 10.828 2.718 -10.062 1.00 85.62 77 ASP A CA 1
ATOM 580 C C . ASP A 1 77 ? 9.982 2.066 -11.178 1.00 85.62 77 ASP A C 1
ATOM 582 O O . ASP A 1 77 ? 10.541 1.411 -12.066 1.00 85.62 77 ASP A O 1
ATOM 586 N N . GLN A 1 78 ? 8.645 2.214 -11.178 1.00 86.50 78 GLN A N 1
ATOM 587 C CA . GLN A 1 78 ? 7.815 1.617 -12.227 1.00 86.50 78 GLN A CA 1
ATOM 588 C C . GLN A 1 78 ? 8.116 2.227 -13.612 1.00 86.50 78 GLN A C 1
ATOM 590 O O . GLN A 1 78 ? 8.074 3.451 -13.801 1.00 86.50 78 GLN A O 1
ATOM 595 N N . PRO A 1 79 ? 8.379 1.387 -14.630 1.00 79.06 79 PRO A N 1
ATOM 596 C CA . PRO A 1 79 ? 8.558 1.852 -15.999 1.00 79.06 79 PRO A CA 1
ATOM 597 C C . PRO A 1 79 ? 7.253 2.454 -16.546 1.00 79.06 79 PRO A C 1
ATOM 599 O O . PRO A 1 79 ? 6.162 1.987 -16.235 1.00 79.06 79 PRO A O 1
ATOM 602 N N . GLY A 1 80 ? 7.360 3.481 -17.395 1.00 74.00 80 GLY A N 1
ATOM 603 C CA . GLY A 1 80 ? 6.210 4.193 -17.981 1.00 74.00 80 GLY A CA 1
ATOM 604 C C . GLY A 1 80 ? 5.929 5.572 -17.371 1.00 74.00 80 GLY A C 1
ATOM 605 O O . GLY A 1 80 ? 5.215 6.364 -17.976 1.00 74.00 80 GLY A O 1
ATOM 606 N N . SER A 1 81 ? 6.555 5.896 -16.235 1.00 65.69 81 SER A N 1
ATOM 607 C CA . SER A 1 81 ? 6.583 7.255 -15.665 1.00 65.69 81 SER A CA 1
ATOM 608 C C . SER A 1 81 ? 7.502 8.216 -16.449 1.00 65.69 81 SER A C 1
ATOM 610 O O . SER A 1 81 ? 7.335 9.434 -16.409 1.00 65.69 81 SER A O 1
ATOM 612 N N . SER A 1 82 ? 8.458 7.682 -17.220 1.00 67.06 82 SER A N 1
ATOM 613 C CA . SER A 1 82 ? 9.431 8.450 -18.009 1.00 67.06 82 SER A CA 1
ATOM 614 C C . SER A 1 82 ? 9.384 8.101 -19.501 1.00 67.06 82 SER A C 1
ATOM 616 O O . SER A 1 82 ? 9.022 6.990 -19.888 1.00 67.06 82 SER A O 1
ATOM 618 N N . THR A 1 83 ? 9.798 9.037 -20.362 1.00 73.38 83 THR A N 1
ATOM 619 C CA . THR A 1 83 ? 9.878 8.874 -21.830 1.00 73.38 83 THR A CA 1
ATOM 620 C C . THR A 1 83 ? 11.100 8.054 -22.272 1.00 73.38 83 THR A C 1
ATOM 622 O O . THR A 1 83 ? 11.774 8.400 -23.244 1.00 73.38 83 THR A O 1
ATOM 625 N N . ALA A 1 84 ? 11.452 7.008 -21.523 1.00 74.69 84 ALA A N 1
ATOM 626 C CA . ALA A 1 84 ? 12.595 6.158 -21.832 1.00 74.69 84 ALA A CA 1
ATOM 627 C C . ALA A 1 84 ? 12.374 5.355 -23.127 1.00 74.69 84 ALA A C 1
ATOM 629 O O . ALA A 1 84 ? 11.243 5.090 -23.539 1.00 74.69 84 ALA A O 1
ATOM 630 N N . ALA A 1 85 ? 13.473 4.951 -23.771 1.00 82.06 85 ALA A N 1
ATOM 631 C CA . ALA A 1 85 ? 13.419 4.105 -24.958 1.00 82.06 85 ALA A CA 1
ATOM 632 C C . ALA A 1 85 ? 12.742 2.761 -24.647 1.00 82.06 85 ALA A C 1
ATOM 634 O O . ALA A 1 85 ? 12.978 2.159 -23.598 1.00 82.06 85 ALA A O 1
ATOM 635 N N . ILE A 1 86 ? 11.929 2.276 -25.588 1.00 82.50 86 ILE A N 1
ATOM 636 C CA . ILE A 1 86 ? 11.248 0.986 -25.465 1.00 82.50 86 ILE A CA 1
ATOM 637 C C . ILE A 1 86 ? 12.309 -0.130 -25.410 1.00 82.50 86 ILE A C 1
ATOM 639 O O . ILE A 1 86 ? 13.115 -0.241 -26.339 1.00 82.50 86 ILE A O 1
ATOM 643 N N . PRO A 1 87 ? 12.327 -0.973 -24.361 1.00 83.19 87 PRO A N 1
ATOM 644 C CA . PRO A 1 87 ? 13.291 -2.062 -24.261 1.00 83.19 87 PRO A CA 1
ATOM 645 C C . PRO A 1 87 ? 13.123 -3.099 -25.378 1.00 83.19 87 PRO A C 1
ATOM 647 O O . PRO A 1 87 ? 12.010 -3.405 -25.808 1.00 83.19 87 PRO A O 1
ATOM 650 N N . ALA A 1 88 ? 14.229 -3.709 -25.812 1.00 90.50 88 ALA A N 1
ATOM 651 C CA . ALA A 1 88 ? 14.178 -4.808 -26.770 1.00 90.50 88 ALA A CA 1
ATOM 652 C C . ALA A 1 88 ? 13.409 -6.010 -26.191 1.00 90.50 88 ALA A C 1
ATOM 654 O O . ALA A 1 88 ? 13.660 -6.449 -25.068 1.00 90.50 88 ALA A O 1
ATOM 655 N N . PHE A 1 89 ? 12.510 -6.593 -26.987 1.00 91.88 89 PHE A N 1
ATOM 656 C CA . PHE A 1 89 ? 11.678 -7.715 -26.543 1.00 91.88 89 PHE A CA 1
ATOM 657 C C . PHE A 1 89 ? 12.436 -9.053 -26.462 1.00 91.88 89 PHE A C 1
ATOM 659 O O . PHE A 1 89 ? 12.147 -9.879 -25.595 1.00 91.88 89 PHE A O 1
ATOM 666 N N . ALA A 1 90 ? 13.420 -9.288 -27.339 1.00 96.44 90 ALA A N 1
ATOM 667 C CA . ALA A 1 90 ? 14.081 -10.592 -27.459 1.00 96.44 90 ALA A CA 1
ATOM 668 C C . ALA A 1 90 ? 14.693 -11.125 -26.135 1.00 96.44 90 ALA A C 1
ATOM 670 O O . ALA A 1 90 ? 14.443 -12.291 -25.814 1.00 96.44 90 ALA A O 1
ATOM 671 N N . PRO A 1 91 ? 15.388 -10.313 -25.305 1.00 94.69 91 PRO A N 1
ATOM 672 C CA . PRO A 1 91 ? 15.870 -10.758 -23.991 1.00 94.69 91 PRO A CA 1
ATOM 673 C C . PRO A 1 91 ? 14.757 -11.120 -22.998 1.00 94.69 91 PRO A C 1
ATOM 675 O O . PRO A 1 91 ? 14.937 -11.995 -22.152 1.00 94.69 91 PRO A O 1
ATOM 678 N N . TYR A 1 92 ? 13.597 -10.458 -23.069 1.00 92.38 92 TYR A N 1
ATOM 679 C CA . TYR A 1 92 ? 12.445 -10.811 -22.239 1.00 92.38 92 TYR A CA 1
ATOM 680 C C . TYR A 1 92 ? 11.882 -12.172 -22.656 1.00 92.38 92 TYR A C 1
ATOM 682 O O . TYR A 1 92 ? 11.711 -13.040 -21.800 1.00 92.38 92 TYR A O 1
ATOM 690 N N . LYS A 1 93 ? 11.682 -12.389 -23.964 1.00 94.56 93 LYS A N 1
ATOM 691 C CA . LYS A 1 93 ? 11.208 -13.666 -24.518 1.00 94.56 93 LYS A CA 1
ATOM 692 C C . LYS A 1 93 ? 12.084 -14.836 -24.068 1.00 94.56 93 LYS A C 1
ATOM 694 O O . LYS A 1 93 ? 11.549 -15.824 -23.583 1.00 94.56 93 LYS A O 1
ATOM 699 N N . ALA A 1 94 ? 13.407 -14.709 -24.167 1.00 95.06 94 ALA A N 1
ATOM 700 C CA . ALA A 1 94 ? 14.336 -15.784 -23.808 1.00 95.06 94 ALA A CA 1
ATOM 701 C C . ALA A 1 94 ? 14.249 -16.221 -22.330 1.00 95.06 94 ALA A C 1
ATOM 703 O O . ALA A 1 94 ? 14.498 -17.382 -22.032 1.00 95.06 94 ALA A O 1
ATOM 704 N N . ARG A 1 95 ? 13.878 -15.315 -21.411 1.00 94.06 95 ARG A N 1
ATOM 705 C CA . ARG A 1 95 ? 13.730 -15.608 -19.968 1.00 94.06 95 ARG A CA 1
ATOM 706 C C . ARG A 1 95 ? 12.359 -16.160 -19.562 1.00 94.06 95 ARG A C 1
ATOM 708 O O . ARG A 1 95 ? 12.188 -16.557 -18.413 1.00 94.06 95 ARG A O 1
ATOM 715 N N . HIS A 1 96 ? 11.365 -16.071 -20.444 1.00 93.81 96 HIS A N 1
ATOM 716 C CA . HIS A 1 96 ? 9.972 -16.399 -20.114 1.00 93.81 96 HIS A CA 1
ATOM 717 C C . HIS A 1 96 ? 9.393 -17.504 -20.998 1.00 93.81 96 HIS A C 1
ATOM 719 O O . HIS A 1 96 ? 8.498 -18.220 -20.561 1.00 93.81 96 HIS A O 1
ATOM 725 N N . VAL A 1 97 ? 9.907 -17.656 -22.218 1.00 94.12 97 VAL A N 1
ATOM 726 C CA . VAL A 1 97 ? 9.546 -18.711 -23.169 1.00 94.12 97 VAL A CA 1
ATOM 727 C C . VAL A 1 97 ? 10.707 -19.699 -23.240 1.00 94.12 97 VAL A C 1
ATOM 729 O O . VAL A 1 97 ? 11.377 -19.838 -24.262 1.00 94.12 97 VAL A O 1
ATOM 732 N N . ASP A 1 98 ? 10.989 -20.325 -22.102 1.00 94.38 98 ASP A N 1
ATOM 733 C CA . ASP A 1 98 ? 12.044 -21.320 -21.939 1.00 94.38 98 ASP A CA 1
ATOM 734 C C . ASP A 1 98 ? 11.454 -22.724 -21.720 1.00 94.38 98 ASP A C 1
ATOM 736 O O . ASP A 1 98 ? 10.285 -22.891 -21.359 1.00 94.38 98 ASP A O 1
ATOM 740 N N . ALA A 1 99 ? 12.269 -23.756 -21.948 1.00 95.50 99 ALA A N 1
ATOM 741 C CA . ALA A 1 99 ? 11.831 -25.146 -21.831 1.00 95.50 99 ALA A CA 1
ATOM 742 C C . ALA A 1 99 ? 11.405 -25.523 -20.399 1.00 95.50 99 ALA A C 1
ATOM 744 O O . ALA A 1 99 ? 10.541 -26.380 -20.224 1.00 95.50 99 ALA A O 1
ATOM 745 N N . ALA A 1 100 ? 11.983 -24.891 -19.373 1.00 93.62 100 ALA A N 1
ATOM 746 C CA . ALA A 1 100 ? 11.671 -25.196 -17.980 1.00 93.62 100 ALA A CA 1
ATOM 747 C C . ALA A 1 100 ? 10.273 -24.703 -17.573 1.00 93.62 100 ALA A C 1
ATOM 749 O O . ALA A 1 100 ? 9.643 -25.319 -16.717 1.00 93.62 100 ALA A O 1
ATOM 750 N N . ARG A 1 101 ? 9.787 -23.608 -18.168 1.00 91.50 101 ARG A N 1
ATOM 751 C CA . ARG A 1 101 ? 8.416 -23.107 -17.995 1.00 91.50 101 ARG A CA 1
ATOM 752 C C . ARG A 1 101 ? 7.408 -23.828 -18.884 1.00 91.50 101 ARG A C 1
ATOM 754 O O . ARG A 1 101 ? 6.287 -24.027 -18.443 1.00 91.50 101 ARG A O 1
ATOM 761 N N . ILE A 1 102 ? 7.792 -24.206 -20.105 1.00 94.12 102 ILE A N 1
ATOM 762 C CA . ILE A 1 102 ? 6.893 -24.882 -21.058 1.00 94.12 102 ILE A CA 1
ATOM 763 C C . ILE A 1 102 ? 6.538 -26.304 -20.602 1.00 94.12 102 ILE A C 1
ATOM 765 O O . ILE A 1 102 ? 5.423 -26.752 -20.831 1.00 94.1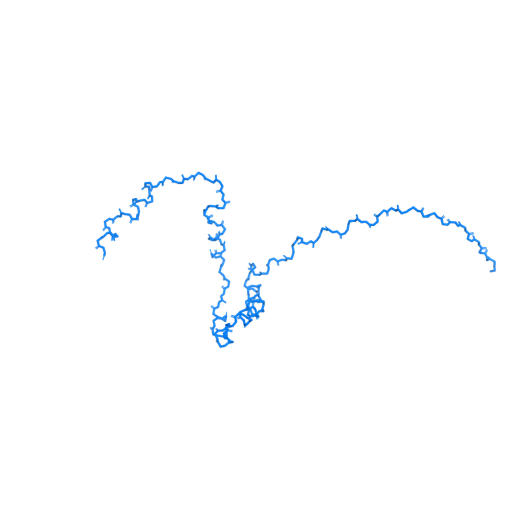2 102 ILE A O 1
ATOM 769 N N . ASN A 1 103 ? 7.474 -27.008 -19.963 1.00 94.44 103 ASN A N 1
ATOM 770 C CA . ASN A 1 103 ? 7.314 -28.422 -19.610 1.00 94.44 103 ASN A CA 1
ATOM 771 C C . ASN A 1 103 ? 6.841 -28.662 -18.158 1.00 94.44 103 ASN A C 1
ATOM 773 O O . ASN A 1 103 ? 7.030 -29.766 -17.647 1.00 94.44 103 ASN A O 1
ATOM 777 N N . ARG A 1 104 ? 6.294 -27.647 -17.475 1.00 84.88 104 ARG A N 1
ATOM 778 C CA . ARG A 1 104 ? 5.634 -27.796 -16.162 1.00 84.88 104 ARG A CA 1
ATOM 779 C C . ARG A 1 104 ? 4.131 -27.915 -16.328 1.00 84.88 104 ARG A C 1
ATOM 781 O O . ARG A 1 104 ? 3.547 -28.688 -15.542 1.00 84.88 104 ARG A O 1
#

Sequence (104 aa):
MRSFKSSIRRFVLVGTAVLAVAIGGAPAVAQDEAGFQTYINGPLREQALREGVSARTLDAVLPSLTYNPRVIELDRDQPGSSTAAIPAFAPYKARHVDAARINR

Mean predicted aligned error: 14.39 Å